Protein AF-A0A803QY85-F1 (afdb_monomer_lite)

Radius of gyration: 19.72 Å; chains: 1; bounding box: 43×36×53 Å

Organism: Cannabis sativa (NCBI:txid3483)

Foldseek 3Di:
DDPPDCDDDDDFAFQPQVRLQQKDFDPVCVVDPNQCCDPQNNSPRIDGDPCCRSRRGDDPDPDDDDDDDPPDDD

Secondary structure (DSSP, 8-state):
-----TTSSS-PPBPTTTTTSSEEE-THHHHSSS----GGGTTSSEEEPGGGTTSSB-----------------

Structure (mmCIF, N/CA/C/O backbone):
data_AF-A0A803QY85-F1
#
_entry.id   AF-A0A803QY85-F1
#
loop_
_atom_site.group_PDB
_atom_site.id
_atom_site.type_symbol
_atom_site.label_atom_id
_atom_site.label_alt_id
_atom_site.label_comp_id
_atom_site.label_asym_id
_atom_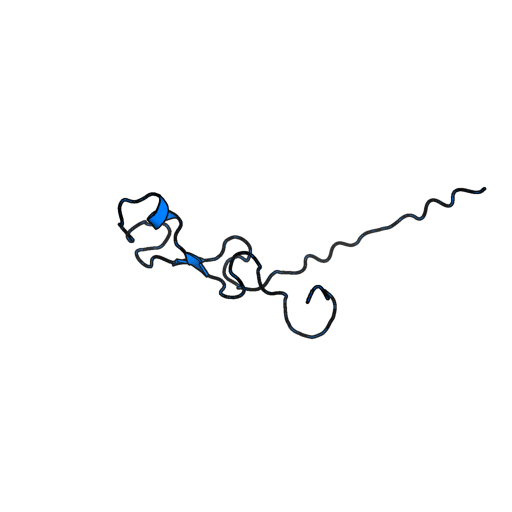site.label_entity_id
_atom_site.label_seq_id
_atom_site.pdbx_PDB_ins_code
_atom_site.Cartn_x
_atom_site.Cartn_y
_atom_site.Cartn_z
_atom_site.occupancy
_atom_site.B_iso_or_equiv
_atom_site.auth_seq_id
_atom_site.auth_comp_id
_atom_site.auth_asym_id
_atom_site.auth_atom_id
_atom_site.pdbx_PDB_model_num
ATOM 1 N N . MET A 1 1 ? 22.843 8.178 0.261 1.00 44.12 1 MET A N 1
ATOM 2 C CA . MET A 1 1 ? 22.321 6.795 0.272 1.00 44.12 1 MET A CA 1
ATOM 3 C C . MET A 1 1 ? 21.076 6.828 -0.584 1.00 44.12 1 MET A C 1
ATOM 5 O O . MET A 1 1 ? 20.010 7.134 -0.076 1.00 44.12 1 MET A O 1
ATOM 9 N N . ASP A 1 2 ? 21.223 6.594 -1.885 1.00 41.06 2 ASP A N 1
ATOM 10 C CA . ASP A 1 2 ? 20.184 6.908 -2.869 1.00 41.06 2 ASP A CA 1
ATOM 11 C C . ASP A 1 2 ? 20.075 5.721 -3.823 1.00 41.06 2 ASP A C 1
ATOM 13 O O . ASP A 1 2 ? 20.687 5.665 -4.886 1.00 41.06 2 ASP A O 1
ATOM 17 N N . GLN A 1 3 ? 19.344 4.702 -3.370 1.00 47.44 3 GLN A N 1
ATOM 18 C CA . GLN A 1 3 ? 19.136 3.439 -4.077 1.00 47.44 3 GLN A CA 1
ATOM 19 C C . GLN A 1 3 ? 18.102 3.617 -5.198 1.00 47.44 3 GLN A C 1
ATOM 21 O O . GLN A 1 3 ? 17.008 3.061 -5.133 1.00 47.44 3 GLN A O 1
ATOM 26 N N . ASN A 1 4 ? 18.435 4.399 -6.225 1.00 48.44 4 ASN A N 1
ATOM 27 C CA . ASN A 1 4 ? 17.609 4.540 -7.423 1.00 48.44 4 ASN A CA 1
ATOM 28 C C . ASN A 1 4 ? 18.353 3.988 -8.645 1.00 48.44 4 ASN A C 1
ATOM 30 O O . ASN A 1 4 ? 18.768 4.725 -9.534 1.00 48.44 4 ASN A O 1
ATOM 34 N N . ASN A 1 5 ? 18.553 2.668 -8.663 1.00 49.56 5 ASN A N 1
ATOM 35 C CA . ASN A 1 5 ? 19.073 1.947 -9.821 1.00 49.56 5 ASN A CA 1
ATOM 36 C C . ASN A 1 5 ? 17.949 1.100 -10.450 1.00 49.56 5 ASN A C 1
ATOM 38 O O . ASN A 1 5 ? 17.702 -0.018 -9.993 1.00 49.56 5 ASN A O 1
ATOM 42 N N . PRO A 1 6 ? 17.246 1.604 -11.480 1.00 51.78 6 PRO A N 1
ATOM 43 C CA . PRO A 1 6 ? 16.080 0.931 -12.055 1.00 51.78 6 PRO A CA 1
ATOM 44 C C . PRO A 1 6 ? 16.404 -0.272 -12.964 1.00 51.78 6 PRO A C 1
ATOM 46 O O . PRO A 1 6 ? 15.489 -0.813 -13.580 1.00 51.78 6 PRO A O 1
ATOM 49 N N . MET A 1 7 ? 17.668 -0.708 -13.084 1.00 53.69 7 MET A N 1
ATOM 50 C CA . MET A 1 7 ? 18.076 -1.717 -14.079 1.00 53.69 7 MET A CA 1
ATOM 51 C C . MET A 1 7 ? 19.114 -2.750 -13.592 1.00 53.69 7 MET A C 1
ATOM 53 O O . MET A 1 7 ? 19.908 -3.234 -14.391 1.00 53.69 7 MET A O 1
ATOM 57 N N . ALA A 1 8 ? 19.127 -3.143 -12.311 1.00 47.28 8 ALA A N 1
ATOM 58 C CA . ALA A 1 8 ? 19.924 -4.304 -11.881 1.00 47.28 8 ALA A CA 1
ATOM 59 C C . ALA A 1 8 ? 19.072 -5.361 -11.171 1.00 47.28 8 ALA A C 1
ATOM 61 O O . ALA A 1 8 ? 18.539 -5.118 -10.096 1.00 47.28 8 ALA A O 1
ATOM 62 N N . GLY A 1 9 ? 19.009 -6.549 -11.775 1.00 43.59 9 GLY A N 1
ATOM 63 C CA . GLY A 1 9 ? 18.906 -7.824 -11.063 1.00 43.59 9 GLY A CA 1
ATOM 64 C C . GLY A 1 9 ? 17.628 -8.090 -10.265 1.00 43.59 9 GLY A C 1
ATOM 65 O O . GLY A 1 9 ? 17.550 -7.789 -9.081 1.00 43.59 9 GLY A O 1
ATOM 66 N N . GLY A 1 10 ? 16.671 -8.785 -10.886 1.00 52.53 10 GLY A N 1
ATOM 67 C CA . GLY A 1 10 ? 15.805 -9.782 -10.229 1.00 52.53 10 GLY A CA 1
ATOM 68 C C . GLY A 1 10 ? 14.841 -9.344 -9.117 1.00 52.53 10 GLY A C 1
ATOM 69 O O . GLY A 1 10 ? 14.051 -10.167 -8.667 1.00 52.53 10 GLY A O 1
ATOM 70 N N . SER A 1 11 ? 14.853 -8.087 -8.678 1.00 59.03 11 SER A N 1
ATOM 71 C CA . SER A 1 11 ? 14.004 -7.594 -7.593 1.00 59.03 11 SER A CA 1
ATOM 72 C C . SER A 1 11 ? 13.143 -6.448 -8.099 1.00 59.03 11 SER A C 1
ATOM 74 O O . SER A 1 11 ? 13.635 -5.351 -8.350 1.00 59.03 11 SER A O 1
ATOM 76 N N . PHE A 1 12 ? 11.844 -6.696 -8.262 1.00 66.31 12 PHE A N 1
ATOM 77 C CA . PHE A 1 12 ? 10.890 -5.632 -8.565 1.00 66.31 12 PHE A CA 1
ATOM 78 C C . PHE A 1 12 ? 11.000 -4.525 -7.501 1.00 66.31 12 PHE A C 1
ATOM 80 O O . PHE A 1 12 ? 11.053 -4.849 -6.306 1.00 66.31 12 PHE A O 1
ATOM 87 N N . PRO A 1 13 ? 11.032 -3.235 -7.894 1.00 76.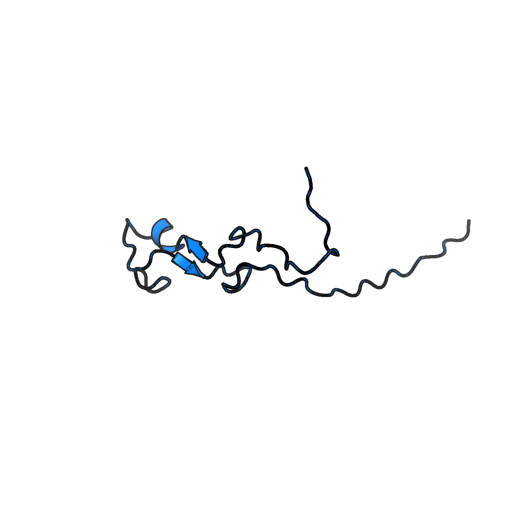19 13 PRO A N 1
ATOM 88 C CA . PRO A 1 13 ? 11.129 -2.142 -6.937 1.00 76.19 13 PRO A CA 1
ATOM 89 C C . PRO A 1 13 ? 9.969 -2.235 -5.945 1.00 76.19 13 PRO A C 1
ATOM 91 O O . PRO A 1 13 ? 8.847 -2.586 -6.308 1.00 76.19 13 PRO A O 1
ATOM 94 N N . ARG A 1 14 ? 10.224 -1.968 -4.664 1.00 82.06 14 ARG A N 1
ATOM 95 C CA . ARG A 1 14 ? 9.176 -2.002 -3.636 1.00 82.06 14 ARG A CA 1
ATOM 96 C C . ARG A 1 14 ? 8.192 -0.870 -3.909 1.00 82.06 14 ARG A C 1
ATOM 98 O O . ARG A 1 14 ? 8.595 0.225 -4.291 1.00 82.06 14 ARG A O 1
ATOM 105 N N . CYS A 1 15 ? 6.899 -1.117 -3.716 1.00 83.38 15 CYS A N 1
ATOM 106 C CA . CYS A 1 15 ? 5.917 -0.046 -3.840 1.00 83.38 15 CYS A CA 1
ATOM 107 C C . CYS A 1 15 ? 6.180 1.004 -2.744 1.00 83.38 15 CYS A C 1
ATOM 109 O O . CYS A 1 15 ? 6.094 0.643 -1.566 1.00 83.38 15 CYS A O 1
ATOM 111 N N . PRO A 1 16 ? 6.462 2.275 -3.091 1.00 81.81 16 PRO A N 1
ATOM 112 C CA . PRO A 1 16 ? 6.795 3.306 -2.108 1.00 81.81 16 PRO A CA 1
ATOM 113 C C . PRO A 1 16 ? 5.617 3.617 -1.176 1.00 81.81 16 PRO A C 1
ATOM 115 O O . PRO A 1 16 ? 5.817 3.935 -0.011 1.00 81.81 16 PRO A O 1
ATOM 118 N N . SER A 1 17 ? 4.377 3.445 -1.646 1.00 83.31 17 SER A N 1
ATOM 119 C CA . SER A 1 17 ? 3.171 3.737 -0.860 1.00 83.31 17 SER A CA 1
ATOM 120 C C . SER A 1 17 ? 2.895 2.735 0.266 1.00 83.31 17 SER A C 1
ATOM 122 O O . SER A 1 17 ? 2.246 3.088 1.244 1.00 83.31 17 SER A O 1
ATOM 124 N N . CYS A 1 18 ? 3.348 1.485 0.146 1.00 85.19 18 CYS A N 1
ATOM 125 C CA . CYS A 1 18 ? 3.199 0.467 1.197 1.00 85.19 18 CYS A CA 1
ATOM 126 C C . CYS A 1 18 ? 4.534 -0.133 1.644 1.00 85.19 18 CYS A C 1
ATOM 128 O O . CYS A 1 18 ? 4.552 -1.182 2.290 1.00 85.19 18 CYS A O 1
ATOM 130 N N . ASN A 1 19 ? 5.644 0.476 1.232 1.00 84.25 19 ASN A N 1
ATOM 131 C CA . ASN A 1 19 ? 7.012 0.039 1.483 1.00 84.25 19 ASN A CA 1
ATOM 132 C C . ASN A 1 19 ? 7.240 -1.473 1.290 1.00 84.25 19 ASN A C 1
ATOM 134 O O . ASN A 1 19 ? 7.851 -2.142 2.119 1.00 84.25 19 ASN A O 1
ATOM 138 N N . GLY A 1 20 ? 6.674 -2.059 0.230 1.00 83.81 20 GLY A N 1
ATOM 139 C CA . GLY A 1 20 ? 6.848 -3.493 -0.024 1.00 83.81 20 GLY A CA 1
ATOM 140 C C . GLY A 1 20 ? 5.843 -4.452 0.606 1.00 83.81 20 GLY A C 1
ATOM 141 O O . GLY A 1 20 ? 5.855 -5.624 0.249 1.00 83.81 20 GLY A O 1
ATOM 142 N N . THR A 1 21 ? 5.000 -3.997 1.533 1.00 87.62 21 THR A N 1
ATOM 143 C CA . THR A 1 21 ? 4.115 -4.888 2.311 1.00 87.62 21 THR A CA 1
ATOM 144 C C . THR A 1 21 ? 2.838 -5.296 1.576 1.00 87.62 21 THR A C 1
ATOM 146 O O . THR A 1 21 ? 2.135 -6.201 2.018 1.00 87.62 21 THR A O 1
ATOM 149 N N . GLY A 1 22 ? 2.485 -4.588 0.499 1.00 87.12 22 GLY A N 1
ATOM 150 C CA . GLY A 1 22 ? 1.246 -4.793 -0.256 1.00 87.12 22 GLY A CA 1
ATOM 151 C C . GLY A 1 22 ? -0.022 -4.377 0.493 1.00 87.12 22 GLY A C 1
ATOM 152 O O . GLY A 1 22 ? -1.105 -4.376 -0.081 1.00 87.12 22 GLY A O 1
ATOM 153 N N . ARG A 1 23 ? 0.067 -3.967 1.760 1.00 88.69 23 ARG A N 1
ATOM 154 C CA . ARG A 1 23 ? -1.096 -3.608 2.576 1.00 88.69 23 ARG A CA 1
ATOM 155 C C . ARG A 1 23 ? -0.867 -2.284 3.276 1.00 88.69 23 ARG A C 1
ATOM 157 O O . ARG A 1 23 ? 0.231 -2.000 3.734 1.00 88.69 23 ARG A O 1
ATOM 164 N N . VAL A 1 24 ? -1.924 -1.500 3.394 1.00 87.81 24 VAL A N 1
ATOM 165 C CA . VAL A 1 24 ? -1.914 -0.216 4.097 1.00 87.81 24 VAL A CA 1
ATOM 166 C C . VAL A 1 24 ? -3.012 -0.199 5.150 1.00 87.81 24 VAL A C 1
ATOM 168 O O . VAL A 1 24 ? -3.941 -1.014 5.117 1.00 87.81 24 VAL A O 1
ATOM 171 N N . SER A 1 25 ? -2.881 0.708 6.111 1.00 86.06 25 SER A N 1
ATOM 172 C CA . SER A 1 25 ? -3.909 0.983 7.111 1.00 86.06 25 SER A CA 1
ATOM 173 C C . SER A 1 25 ? -5.244 1.253 6.421 1.00 86.06 25 SER A C 1
ATOM 175 O O . SER A 1 25 ? -5.283 1.921 5.384 1.00 86.06 25 SER A O 1
ATOM 177 N N . CYS A 1 26 ? -6.337 0.731 6.976 1.00 85.56 26 CYS A N 1
ATOM 178 C CA . CYS A 1 26 ? -7.665 1.073 6.487 1.00 85.56 26 CYS A CA 1
ATOM 179 C C . CYS A 1 26 ? -7.857 2.588 6.534 1.00 85.56 26 CYS A C 1
ATOM 181 O O . CYS A 1 26 ? -7.624 3.203 7.569 1.00 85.56 26 CYS A O 1
ATOM 183 N N . PHE A 1 27 ? -8.346 3.188 5.449 1.00 78.44 27 PHE A N 1
ATOM 184 C CA . PHE A 1 27 ? -8.739 4.598 5.497 1.00 78.44 27 PHE A CA 1
ATOM 185 C C . PHE A 1 27 ? -9.905 4.835 6.455 1.00 78.44 27 PHE A C 1
ATOM 187 O O . PHE A 1 27 ? -9.997 5.899 7.046 1.00 78.44 27 PHE A O 1
ATOM 194 N N . CYS A 1 28 ? -10.771 3.846 6.651 1.00 76.19 28 CYS A N 1
ATOM 195 C CA . CYS A 1 28 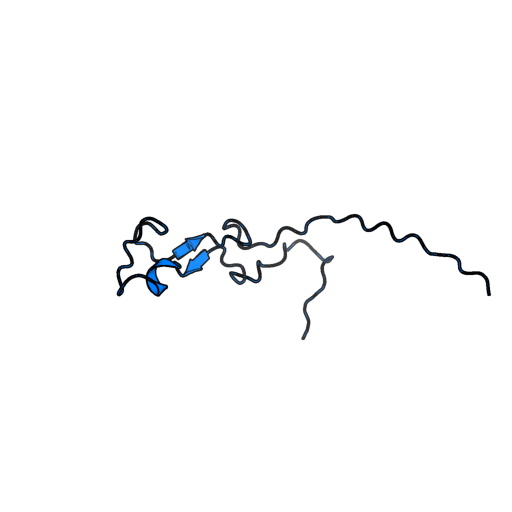? -11.930 3.950 7.525 1.00 76.19 28 CYS A CA 1
ATOM 196 C C . CYS A 1 28 ? -11.615 4.335 8.963 1.00 76.19 28 CYS A C 1
ATOM 198 O O . CYS A 1 28 ? -12.349 5.126 9.529 1.00 76.19 28 CYS A O 1
ATOM 200 N N . SER A 1 29 ? -10.528 3.836 9.549 1.00 69.31 29 SER A N 1
ATOM 201 C CA . SER A 1 29 ? -10.191 4.134 10.941 1.00 69.31 29 SER A CA 1
ATOM 202 C C . SER A 1 29 ? -9.779 5.594 11.132 1.00 69.31 29 SER A C 1
ATOM 204 O O . SER A 1 29 ? -9.647 6.049 12.260 1.00 69.31 29 SER A O 1
ATOM 206 N N . ARG A 1 30 ? -9.581 6.340 10.037 1.00 71.38 30 ARG A N 1
ATOM 207 C CA . ARG A 1 30 ? -9.396 7.792 10.062 1.00 71.38 30 ARG A CA 1
ATOM 208 C C . ARG A 1 30 ? -10.714 8.570 10.123 1.00 71.38 30 ARG A C 1
ATOM 210 O O . ARG A 1 30 ? -10.694 9.701 10.589 1.00 71.38 30 ARG A O 1
ATOM 217 N N . TRP A 1 31 ? -11.805 8.005 9.610 1.00 68.69 31 TRP A N 1
ATOM 218 C CA . TRP A 1 31 ? -13.089 8.698 9.410 1.00 68.69 31 TRP A CA 1
ATOM 219 C C . TRP A 1 31 ? -14.249 8.085 10.204 1.00 68.69 31 TRP A C 1
ATOM 221 O O . TRP A 1 31 ? -15.333 8.651 10.219 1.00 68.69 31 TRP A O 1
ATOM 231 N N . SER A 1 32 ? -14.029 6.926 10.821 1.00 62.25 32 SER A N 1
ATOM 232 C CA . SER A 1 32 ? -14.944 6.260 11.746 1.00 62.25 32 SER A CA 1
ATOM 233 C C . SER A 1 32 ? -14.416 6.471 13.162 1.00 62.25 32 SER A C 1
ATOM 235 O O . SER A 1 32 ? -13.199 6.434 13.352 1.00 62.25 32 SER A O 1
ATOM 237 N N . ASP A 1 33 ? -15.304 6.633 14.143 1.00 67.81 33 ASP A N 1
ATOM 238 C CA . ASP A 1 33 ? -15.019 6.904 15.567 1.00 67.81 33 ASP A CA 1
ATOM 239 C C . ASP A 1 33 ? -14.307 5.756 16.326 1.00 67.81 33 ASP A C 1
ATOM 241 O O . ASP A 1 33 ? -14.518 5.533 17.514 1.00 67.81 33 ASP A O 1
ATOM 245 N N . GLY A 1 34 ? -13.442 4.998 15.650 1.00 62.56 34 GLY A N 1
ATOM 246 C CA . GLY A 1 34 ? -12.741 3.831 16.184 1.00 62.56 34 GLY A CA 1
ATOM 247 C C . GLY A 1 34 ? -13.296 2.497 15.690 1.00 62.56 34 GLY A C 1
ATOM 248 O O . GLY A 1 34 ? -12.660 1.464 15.902 1.00 62.56 34 GLY A O 1
ATOM 249 N N . ASP A 1 35 ? -14.415 2.496 14.960 1.00 62.69 35 ASP A N 1
ATOM 250 C CA . ASP A 1 35 ? -14.955 1.271 14.377 1.00 62.69 35 ASP A CA 1
ATOM 251 C C . ASP A 1 35 ? -14.070 0.758 13.238 1.00 62.69 35 ASP A C 1
ATOM 253 O O . ASP A 1 35 ? -14.028 1.278 12.120 1.00 62.69 35 ASP A O 1
ATOM 257 N N . VAL A 1 36 ? -13.380 -0.348 13.509 1.00 61.84 36 VAL A N 1
ATOM 258 C CA . VAL A 1 36 ? -12.606 -1.092 12.504 1.00 61.84 36 VAL A CA 1
ATOM 259 C C . VAL A 1 36 ? -13.535 -1.796 11.494 1.00 61.84 36 VAL A C 1
ATOM 261 O O . VAL A 1 36 ? -13.094 -2.234 10.429 1.00 61.84 36 VAL A O 1
ATOM 264 N N . GLY A 1 37 ? -14.836 -1.857 11.805 1.00 66.44 37 GLY A N 1
ATOM 265 C CA . GLY A 1 37 ? -15.912 -2.565 11.105 1.00 66.44 37 GLY A CA 1
ATOM 266 C C . GLY A 1 37 ? -16.374 -1.973 9.774 1.00 66.44 37 GLY A C 1
ATOM 267 O O . GLY A 1 37 ? -17.446 -2.336 9.292 1.00 66.44 37 GLY A O 1
ATOM 268 N N . CYS A 1 38 ? -15.615 -1.075 9.143 1.00 74.69 38 CYS A N 1
ATOM 269 C CA . CYS A 1 38 ? -16.024 -0.584 7.832 1.00 74.69 38 CYS A CA 1
ATOM 270 C C . CYS A 1 38 ? -16.064 -1.728 6.801 1.00 74.69 38 CYS A C 1
ATOM 272 O O . CYS A 1 38 ? -15.239 -2.653 6.811 1.00 74.69 38 CYS A O 1
ATOM 274 N N . ARG A 1 39 ? -16.982 -1.616 5.838 1.00 74.00 39 ARG A N 1
ATOM 275 C CA . ARG A 1 39 ? -17.115 -2.595 4.751 1.00 74.00 39 ARG A CA 1
ATOM 276 C C . ARG A 1 39 ? -15.875 -2.632 3.847 1.00 74.00 39 ARG A C 1
ATOM 278 O O . ARG A 1 39 ? -15.541 -3.680 3.314 1.00 74.00 39 ARG A O 1
ATOM 285 N N . THR A 1 40 ? -15.149 -1.520 3.732 1.00 75.38 40 THR A N 1
ATOM 286 C CA . THR A 1 40 ? -13.947 -1.383 2.890 1.00 75.38 40 THR A CA 1
ATOM 287 C C . THR A 1 40 ? -12.783 -2.272 3.338 1.00 75.38 40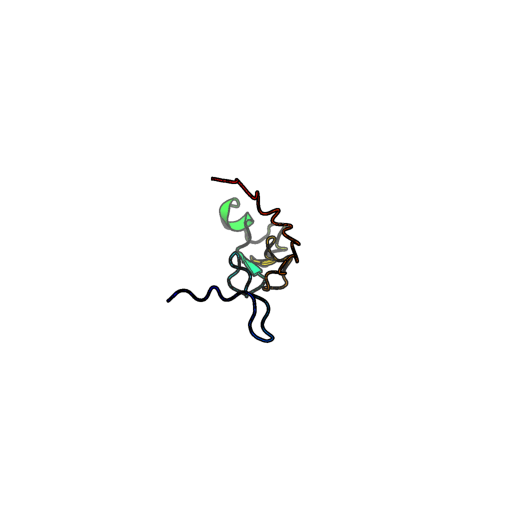 THR A C 1
ATOM 289 O O . THR A 1 40 ? -11.942 -2.642 2.525 1.00 75.38 40 THR A O 1
ATOM 292 N N . CYS A 1 41 ? -12.701 -2.613 4.625 1.00 79.94 41 CYS A N 1
ATOM 293 C CA . CYS A 1 41 ? -11.665 -3.495 5.177 1.00 79.94 41 CYS A CA 1
ATOM 294 C C . CYS A 1 41 ? -12.227 -4.712 5.902 1.00 79.94 41 CYS A C 1
ATOM 296 O O . CYS A 1 41 ? -11.461 -5.414 6.560 1.00 79.94 41 CYS A O 1
ATOM 298 N N . SER A 1 42 ? -13.537 -4.948 5.808 1.00 78.50 42 SER A N 1
ATOM 299 C CA . SER A 1 42 ? -14.227 -6.082 6.428 1.00 78.50 42 SER A CA 1
ATOM 300 C C . SER A 1 42 ? -13.842 -6.294 7.899 1.00 78.50 42 SER A C 1
ATOM 302 O O . SER A 1 42 ? -13.541 -7.413 8.304 1.00 78.50 42 SER A O 1
ATOM 304 N N . GLY A 1 43 ? -13.729 -5.223 8.693 1.00 77.31 43 GLY A N 1
ATOM 305 C CA . GLY A 1 43 ? -13.325 -5.339 10.104 1.00 77.31 43 GLY A CA 1
ATOM 306 C C . GLY A 1 43 ? -11.827 -5.557 10.364 1.00 77.31 43 GLY A C 1
ATOM 307 O O . GLY A 1 43 ? -11.389 -5.478 11.504 1.00 77.31 43 GLY A O 1
ATOM 308 N N . SER A 1 44 ? -11.011 -5.810 9.336 1.00 80.00 44 SER A N 1
ATOM 309 C CA . SER A 1 44 ? -9.607 -6.232 9.495 1.00 80.00 44 SER A CA 1
ATOM 310 C C . SER A 1 44 ? -8.624 -5.080 9.744 1.00 80.00 44 SER A C 1
ATOM 312 O O . SER A 1 44 ? -7.441 -5.315 9.984 1.00 80.00 44 SER A O 1
ATOM 314 N N . GLY A 1 45 ? -9.056 -3.827 9.568 1.00 82.06 45 GLY A N 1
ATOM 315 C CA . GLY A 1 45 ? -8.213 -2.637 9.752 1.00 82.06 45 GLY A CA 1
ATOM 316 C C . GLY A 1 45 ? -7.091 -2.448 8.720 1.00 82.06 45 GLY A C 1
ATOM 317 O O . GLY A 1 45 ? -6.337 -1.479 8.807 1.00 82.06 45 GLY A O 1
ATOM 318 N N . ARG A 1 46 ? -6.973 -3.328 7.716 1.00 85.81 46 ARG A N 1
ATOM 319 C CA . ARG A 1 46 ? -5.934 -3.266 6.673 1.00 85.81 46 ARG A CA 1
ATOM 320 C C . ARG A 1 46 ? -6.512 -3.531 5.290 1.00 85.81 46 ARG A C 1
ATOM 322 O O . ARG A 1 46 ? -7.015 -4.630 5.053 1.00 85.81 46 ARG A O 1
ATOM 329 N N . MET A 1 47 ? -6.313 -2.601 4.360 1.00 86.62 47 MET A N 1
ATOM 330 C CA . MET A 1 47 ? -6.655 -2.770 2.941 1.00 86.62 47 MET A CA 1
ATOM 331 C C . MET A 1 47 ? -5.432 -3.118 2.094 1.00 86.62 47 MET A C 1
ATOM 333 O O . MET A 1 47 ? -4.287 -2.908 2.501 1.00 86.62 47 MET A O 1
ATOM 337 N N . ALA A 1 48 ? -5.678 -3.635 0.891 1.00 88.38 48 ALA A N 1
ATOM 338 C CA . ALA A 1 48 ? -4.652 -3.734 -0.137 1.00 88.38 48 ALA A CA 1
ATOM 339 C C . ALA A 1 48 ? -4.150 -2.333 -0.519 1.00 88.38 48 ALA A C 1
ATOM 341 O O . ALA A 1 48 ? -4.921 -1.374 -0.595 1.00 88.38 48 ALA A O 1
ATOM 342 N N . CYS A 1 49 ? -2.847 -2.204 -0.756 1.00 87.88 49 CYS A N 1
ATOM 343 C CA . CYS A 1 49 ? -2.278 -0.957 -1.245 1.00 87.88 49 CYS A CA 1
ATOM 344 C C . CYS A 1 49 ? -2.795 -0.685 -2.659 1.00 87.88 49 CYS A C 1
ATOM 346 O O . CYS A 1 49 ? -2.508 -1.458 -3.570 1.00 87.88 49 CYS A O 1
ATOM 348 N N . ASN A 1 50 ? -3.524 0.416 -2.843 1.00 84.69 50 ASN A N 1
ATOM 349 C CA . ASN A 1 50 ? -4.099 0.773 -4.139 1.00 84.69 50 ASN A CA 1
ATOM 350 C C . ASN A 1 50 ? -3.003 1.057 -5.185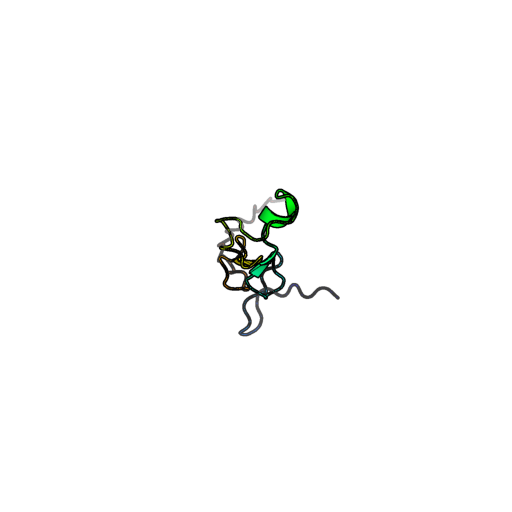 1.00 84.69 50 ASN A C 1
ATOM 352 O O . ASN A 1 50 ? -3.087 0.567 -6.305 1.00 84.69 50 ASN A O 1
ATOM 356 N N . SER A 1 51 ? -1.907 1.709 -4.777 1.00 81.25 51 SER A N 1
ATOM 357 C CA . SER A 1 51 ? -0.789 2.070 -5.660 1.00 81.25 51 SER A CA 1
ATOM 358 C C . SER A 1 51 ? -0.080 0.879 -6.313 1.00 81.25 51 SER A C 1
ATOM 360 O O . SER A 1 51 ? 0.490 1.024 -7.388 1.00 81.25 51 SER A O 1
ATOM 362 N N . CYS A 1 52 ? -0.082 -0.296 -5.673 1.00 83.12 52 CYS A N 1
ATOM 363 C CA . CYS A 1 52 ? 0.467 -1.531 -6.251 1.00 83.12 52 CYS A CA 1
ATOM 364 C C . CYS A 1 52 ? -0.561 -2.662 -6.387 1.00 83.12 52 CYS A C 1
ATOM 366 O O . CYS A 1 52 ? -0.187 -3.804 -6.649 1.00 83.12 52 CYS A O 1
ATOM 368 N N . GLY A 1 53 ? -1.849 -2.381 -6.177 1.00 84.38 53 GLY A N 1
ATOM 369 C CA . GLY A 1 53 ? -2.915 -3.385 -6.219 1.00 84.38 53 GLY A CA 1
ATOM 370 C C . GLY A 1 53 ? -2.741 -4.544 -5.231 1.00 84.38 53 GLY A C 1
ATOM 371 O O . GLY A 1 53 ? -3.213 -5.643 -5.491 1.00 84.38 53 GLY A O 1
ATOM 372 N N . GLY A 1 54 ? -2.029 -4.343 -4.120 1.00 85.88 54 GLY A N 1
ATOM 373 C CA . GLY A 1 54 ? -1.792 -5.397 -3.128 1.00 85.88 54 GLY A CA 1
ATOM 374 C C . GLY A 1 54 ? -0.531 -6.241 -3.326 1.00 85.88 54 GLY A C 1
ATOM 375 O O . GLY A 1 54 ? -0.187 -7.026 -2.449 1.00 85.88 54 GLY A O 1
ATOM 376 N N . THR A 1 55 ? 0.190 -6.060 -4.432 1.00 84.19 55 THR A N 1
ATOM 377 C CA . THR A 1 55 ? 1.371 -6.880 -4.769 1.00 84.19 55 THR A CA 1
ATOM 378 C C . THR A 1 55 ? 2.608 -6.549 -3.933 1.00 84.19 55 THR A C 1
ATOM 380 O O . THR A 1 55 ? 3.521 -7.361 -3.818 1.00 84.19 55 THR A O 1
ATOM 383 N N . GLY A 1 56 ? 2.670 -5.343 -3.360 1.00 83.12 56 GLY A N 1
ATOM 384 C CA . GLY A 1 56 ? 3.849 -4.851 -2.644 1.00 83.12 56 GLY A CA 1
ATOM 385 C C . GLY A 1 56 ? 5.003 -4.445 -3.563 1.00 83.12 56 GLY A C 1
ATOM 386 O O . GLY A 1 56 ? 5.963 -3.833 -3.098 1.00 83.12 56 GLY A O 1
ATOM 387 N N . THR A 1 57 ? 4.906 -4.690 -4.866 1.00 81.19 57 THR A N 1
ATOM 388 C CA . THR A 1 57 ? 5.930 -4.343 -5.849 1.00 81.19 57 THR A CA 1
ATOM 389 C C . THR A 1 57 ? 5.413 -3.261 -6.793 1.00 81.19 57 THR A C 1
ATOM 391 O O . THR A 1 57 ? 4.267 -3.260 -7.236 1.00 81.19 57 THR A O 1
ATOM 394 N N . GLY A 1 58 ? 6.249 -2.265 -7.067 1.00 70.88 58 GLY A N 1
ATOM 395 C CA . GLY A 1 58 ? 6.037 -1.339 -8.165 1.00 70.88 58 GLY A CA 1
ATOM 396 C C . GLY A 1 58 ? 6.265 -2.087 -9.472 1.00 70.88 58 GLY A C 1
ATOM 397 O O . GLY A 1 58 ? 7.322 -2.685 -9.670 1.00 70.88 58 GLY A O 1
ATOM 398 N N . ARG A 1 59 ? 5.277 -2.070 -10.369 1.00 67.81 59 ARG A N 1
ATOM 399 C CA . ARG A 1 59 ? 5.481 -2.524 -11.746 1.00 67.81 59 ARG A CA 1
ATOM 400 C C . ARG A 1 59 ? 6.238 -1.426 -12.493 1.00 67.81 59 ARG A C 1
ATOM 402 O O . ARG A 1 59 ? 5.663 -0.350 -12.664 1.00 67.81 59 ARG A O 1
ATOM 409 N N . PRO A 1 60 ? 7.482 -1.654 -12.947 1.00 61.31 60 PRO A N 1
ATOM 410 C CA . PRO A 1 60 ? 8.092 -0.743 -13.899 1.00 61.31 60 PRO A CA 1
ATOM 411 C C . PRO A 1 60 ? 7.243 -0.778 -15.173 1.00 61.31 60 PRO A C 1
ATOM 413 O O . PRO A 1 60 ? 7.073 -1.827 -15.793 1.00 61.31 60 PRO A O 1
ATOM 416 N N . LEU A 1 61 ? 6.641 0.358 -15.519 1.00 62.81 61 LEU A N 1
ATOM 417 C CA . LEU A 1 61 ? 6.000 0.538 -16.813 1.00 62.81 61 LEU A CA 1
ATOM 418 C C . LEU A 1 61 ? 7.122 0.787 -17.825 1.00 62.81 61 LEU A C 1
ATOM 420 O O . LEU A 1 61 ? 7.832 1.786 -17.677 1.00 62.81 61 LEU A O 1
ATOM 424 N N . PRO A 1 62 ? 7.330 -0.091 -18.820 1.00 62.06 62 PRO A N 1
ATOM 425 C CA . PRO A 1 62 ? 8.304 0.177 -19.863 1.00 62.06 62 PRO A CA 1
ATOM 426 C C . PRO A 1 62 ? 7.791 1.346 -20.711 1.00 62.06 62 PRO A C 1
ATOM 428 O O . PRO A 1 62 ? 6.959 1.170 -21.597 1.00 62.06 62 PRO A O 1
ATOM 431 N N . ALA A 1 63 ? 8.254 2.557 -20.414 1.00 68.31 63 ALA A N 1
ATOM 432 C CA . ALA A 1 63 ? 8.050 3.713 -21.272 1.00 68.31 63 ALA A CA 1
ATOM 433 C C . ALA A 1 63 ? 9.180 3.752 -22.305 1.00 68.31 63 ALA A C 1
ATOM 435 O O . ALA A 1 63 ? 10.355 3.833 -21.948 1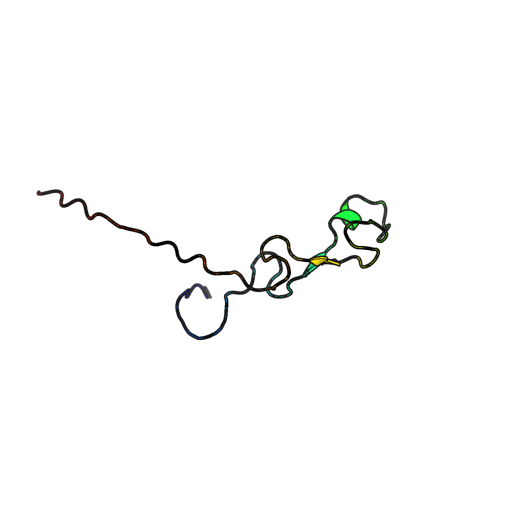.00 68.31 63 ALA A O 1
ATOM 436 N N . GLN A 1 64 ? 8.833 3.692 -23.590 1.00 66.75 64 GLN A N 1
ATOM 437 C CA . GLN A 1 64 ? 9.793 3.941 -24.661 1.00 66.75 64 GLN A CA 1
ATOM 438 C C . GLN A 1 64 ? 9.878 5.449 -24.892 1.00 66.75 64 GLN A C 1
ATOM 440 O O . GLN A 1 64 ? 8.949 6.061 -25.411 1.00 66.75 64 GLN A O 1
ATOM 445 N N . ILE A 1 65 ? 10.982 6.060 -24.467 1.00 72.38 65 ILE A N 1
ATOM 446 C CA . ILE A 1 65 ? 11.220 7.492 -24.656 1.00 72.38 65 ILE A CA 1
ATOM 447 C C . ILE A 1 65 ? 12.024 7.667 -25.947 1.00 72.38 65 ILE A C 1
ATOM 449 O O . ILE A 1 65 ? 13.224 7.396 -25.987 1.00 72.38 65 ILE A O 1
ATOM 453 N N . THR A 1 66 ? 11.371 8.118 -27.020 1.00 75.44 66 THR A N 1
ATOM 454 C CA . THR A 1 66 ? 12.052 8.472 -28.274 1.00 75.44 66 THR A CA 1
ATOM 455 C C . THR A 1 66 ? 12.617 9.888 -28.172 1.00 75.44 66 THR A C 1
ATOM 457 O O . THR A 1 66 ? 11.924 10.869 -28.435 1.00 75.44 66 THR A O 1
ATOM 460 N N . VAL A 1 67 ? 13.894 10.013 -27.805 1.00 77.50 67 VAL A N 1
ATOM 461 C CA . VAL A 1 67 ? 14.597 11.304 -27.820 1.00 77.50 67 VAL A CA 1
ATOM 462 C C . VAL A 1 67 ? 15.037 11.614 -29.250 1.00 77.50 67 VAL A C 1
ATOM 464 O O . VAL A 1 67 ? 16.009 11.048 -29.753 1.00 77.50 67 VAL A O 1
ATOM 467 N N . ARG A 1 68 ? 14.334 12.528 -29.925 1.00 75.31 68 ARG A N 1
ATOM 468 C CA . ARG A 1 68 ? 14.831 13.128 -31.169 1.00 75.31 68 ARG A CA 1
ATOM 469 C C . ARG A 1 68 ? 15.887 14.165 -30.799 1.00 75.31 68 ARG A C 1
ATOM 471 O O . ARG A 1 68 ? 15.550 15.206 -30.246 1.00 75.31 68 ARG A O 1
ATOM 478 N N . ARG A 1 69 ? 17.162 13.882 -31.082 1.00 71.94 69 ARG A N 1
ATOM 479 C CA . ARG A 1 69 ? 18.213 14.903 -30.985 1.00 71.94 69 ARG A CA 1
ATOM 480 C C . ARG A 1 69 ? 17.926 15.965 -32.043 1.00 71.94 69 ARG A C 1
ATOM 482 O O . ARG A 1 69 ? 17.980 15.675 -33.235 1.00 71.94 69 ARG A O 1
ATOM 489 N N . SER A 1 70 ? 17.596 17.176 -31.614 1.00 70.75 70 SER A N 1
ATOM 490 C CA . SER A 1 70 ? 17.637 18.349 -32.477 1.00 70.75 70 SER A CA 1
ATOM 491 C C . SER A 1 70 ? 19.106 18.648 -32.769 1.00 70.75 70 SER A C 1
ATOM 493 O O . SER A 1 70 ? 19.817 19.162 -31.908 1.00 70.75 70 SER A O 1
ATOM 495 N N . ASN A 1 71 ? 19.579 18.270 -33.958 1.00 66.44 71 ASN A N 1
ATOM 496 C CA . ASN A 1 71 ? 20.817 18.821 -34.499 1.00 66.44 71 ASN A CA 1
ATOM 497 C C . ASN A 1 71 ? 20.559 20.304 -34.775 1.00 66.44 71 ASN A C 1
ATOM 499 O O . ASN A 1 71 ? 20.010 20.649 -35.818 1.00 66.44 71 ASN A O 1
ATOM 503 N N . THR A 1 72 ? 20.907 21.162 -33.821 1.00 64.88 72 THR A N 1
ATOM 504 C CA . THR A 1 72 ? 21.030 22.600 -34.053 1.00 64.88 72 THR A CA 1
ATOM 505 C C . THR A 1 72 ? 22.428 22.833 -34.633 1.00 64.88 72 THR A C 1
ATOM 507 O O . THR A 1 72 ? 23.399 22.609 -33.908 1.00 64.88 72 THR A O 1
ATOM 510 N N . PRO A 1 73 ? 22.577 23.182 -35.923 1.00 69.12 73 PRO A N 1
ATOM 511 C CA . PRO A 1 73 ? 23.863 23.621 -36.452 1.00 69.12 73 PRO A CA 1
ATOM 512 C C . PRO A 1 73 ? 24.225 24.995 -35.867 1.00 69.12 73 PRO A C 1
ATOM 514 O O . PRO A 1 73 ? 23.348 25.850 -35.722 1.00 69.12 73 PRO A O 1
ATOM 517 N N . SER A 1 74 ? 25.500 25.142 -35.495 1.00 62.38 74 SER A N 1
ATOM 518 C CA . SER A 1 74 ? 26.130 26.376 -35.005 1.00 62.38 74 SER A CA 1
ATOM 519 C C . SER A 1 74 ? 26.208 27.471 -36.060 1.00 62.38 74 SER A C 1
ATOM 521 O O . SER A 1 74 ? 26.371 27.120 -37.251 1.00 62.38 74 SER A O 1
#

pLDDT: mean 72.16, std 12.66, range [41.06, 88.69]

Sequence (74 aa):
MDQNNPMAGGSFPRCPSCNGTGRVSCFCSRWSDGDVGCRTCSGSGRMACNSCGGTGTGRPLPAQITVRRSNTPS